Protein AF-A0A5J4UNV3-F1 (afdb_monomer)

Structure (mmCIF, N/CA/C/O backbone):
data_AF-A0A5J4UNV3-F1
#
_entry.id   AF-A0A5J4UNV3-F1
#
loop_
_atom_site.group_PDB
_atom_site.id
_atom_site.type_symbol
_atom_site.label_atom_id
_atom_site.label_alt_id
_atom_site.label_comp_id
_atom_site.label_asym_id
_atom_site.label_entity_id
_atom_site.label_seq_id
_atom_site.pdbx_PDB_ins_code
_atom_site.Cartn_x
_atom_site.Cartn_y
_atom_site.Cartn_z
_atom_site.occupancy
_atom_site.B_iso_or_equiv
_atom_site.auth_seq_id
_atom_site.auth_comp_id
_atom_site.auth_asym_id
_atom_site.auth_atom_id
_atom_site.pdbx_PDB_model_num
ATOM 1 N N . MET A 1 1 ? -3.112 12.411 14.196 1.00 58.41 1 MET A N 1
ATOM 2 C CA . MET A 1 1 ? -1.643 12.608 14.174 1.00 58.41 1 MET A CA 1
ATOM 3 C C . MET A 1 1 ? -1.290 13.153 12.799 1.00 58.41 1 MET A C 1
ATOM 5 O O . MET A 1 1 ? -2.012 12.842 11.864 1.00 58.41 1 MET A O 1
ATOM 9 N N . ARG A 1 2 ? -0.293 14.034 12.674 1.00 69.62 2 ARG A N 1
ATOM 10 C CA . ARG A 1 2 ? -0.096 14.814 11.440 1.00 69.62 2 ARG A CA 1
ATOM 11 C C . ARG A 1 2 ? 0.279 13.876 10.296 1.00 69.62 2 ARG A C 1
ATOM 13 O O . ARG A 1 2 ? 1.248 13.136 10.442 1.00 69.62 2 ARG A O 1
ATOM 20 N N . SER A 1 3 ? -0.476 13.923 9.200 1.00 69.50 3 SER A N 1
ATOM 21 C CA . SER A 1 3 ? -0.156 13.292 7.912 1.00 69.50 3 SER A CA 1
ATOM 22 C C . SER A 1 3 ? 1.337 13.397 7.589 1.00 69.50 3 SER A C 1
ATOM 24 O O . SER A 1 3 ? 1.932 12.427 7.143 1.00 69.50 3 SER A O 1
ATOM 26 N N . ASP A 1 4 ? 1.963 14.520 7.943 1.00 80.38 4 ASP A N 1
ATOM 27 C CA . ASP A 1 4 ? 3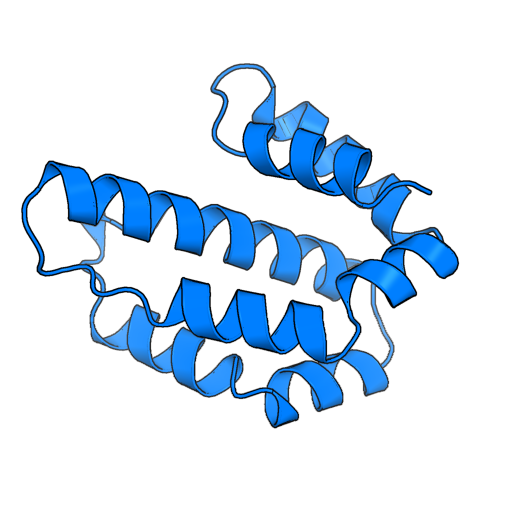.399 14.789 7.824 1.00 80.38 4 ASP A CA 1
ATOM 28 C C . ASP A 1 4 ? 4.299 13.707 8.439 1.00 80.38 4 ASP A C 1
ATOM 30 O O . ASP A 1 4 ? 5.301 13.340 7.838 1.00 80.38 4 ASP A O 1
ATOM 34 N N . VAL A 1 5 ? 3.958 13.169 9.617 1.00 86.31 5 VAL A N 1
ATOM 35 C CA . VAL A 1 5 ? 4.755 12.114 10.269 1.00 86.31 5 VAL A CA 1
ATOM 36 C C . VAL A 1 5 ? 4.651 10.821 9.475 1.00 86.31 5 VAL A C 1
ATOM 38 O O . VAL A 1 5 ? 5.665 10.186 9.215 1.00 86.31 5 VAL A O 1
ATOM 41 N N . ILE A 1 6 ? 3.442 10.451 9.053 1.00 81.12 6 ILE A N 1
ATOM 42 C CA . ILE A 1 6 ? 3.226 9.238 8.259 1.00 81.12 6 ILE A CA 1
ATOM 43 C C . ILE A 1 6 ? 3.952 9.363 6.919 1.00 81.12 6 ILE A C 1
ATOM 45 O O . ILE A 1 6 ? 4.685 8.462 6.529 1.00 81.12 6 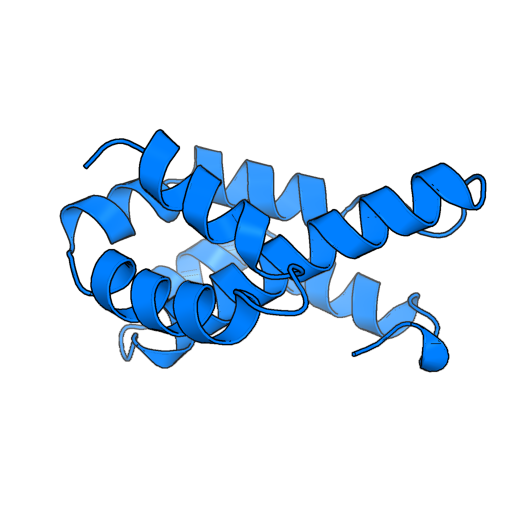ILE A O 1
ATOM 49 N N . TYR A 1 7 ? 3.826 10.510 6.257 1.00 80.00 7 TYR A N 1
ATOM 50 C CA . TYR A 1 7 ? 4.509 10.791 5.002 1.00 80.00 7 TYR A CA 1
ATOM 51 C C . TYR A 1 7 ? 6.029 10.820 5.133 1.00 80.00 7 TYR A C 1
ATOM 53 O O . TYR A 1 7 ? 6.726 10.308 4.259 1.00 80.00 7 TYR A O 1
ATOM 61 N N . HIS A 1 8 ? 6.548 11.355 6.236 1.00 88.19 8 HIS A N 1
ATOM 62 C CA . HIS A 1 8 ? 7.973 11.299 6.512 1.00 88.19 8 HIS A CA 1
ATOM 63 C C . HIS A 1 8 ? 8.447 9.855 6.694 1.00 88.19 8 HIS A C 1
ATOM 65 O O . HIS A 1 8 ? 9.416 9.462 6.055 1.00 88.19 8 HIS A O 1
ATOM 71 N N . VAL A 1 9 ? 7.740 9.035 7.477 1.00 90.12 9 VAL A N 1
ATOM 72 C CA . VAL A 1 9 ? 8.109 7.621 7.648 1.00 90.12 9 VAL A CA 1
ATOM 73 C C . VAL A 1 9 ? 7.999 6.856 6.323 1.00 90.12 9 VAL A C 1
ATOM 75 O O . VAL A 1 9 ? 8.890 6.075 6.006 1.00 90.12 9 VAL A O 1
ATOM 78 N N . LEU A 1 10 ? 6.984 7.133 5.498 1.00 84.00 10 LEU A N 1
ATOM 79 C CA . LEU A 1 10 ? 6.855 6.551 4.157 1.00 84.00 10 LEU A CA 1
ATOM 80 C C . LEU A 1 10 ? 8.037 6.887 3.245 1.00 84.00 10 LEU A C 1
ATOM 82 O O . LEU A 1 10 ? 8.479 6.030 2.486 1.00 84.00 10 LEU A O 1
ATOM 86 N N . SER A 1 11 ? 8.580 8.104 3.334 1.00 85.75 11 SER A N 1
ATOM 87 C CA . SER A 1 11 ? 9.760 8.488 2.547 1.00 85.75 11 SER A CA 1
ATOM 88 C C . SER A 1 11 ? 11.023 7.697 2.913 1.00 85.75 11 SER A C 1
ATOM 90 O O . SER A 1 11 ? 11.948 7.630 2.112 1.00 85.75 11 SER A O 1
ATOM 92 N N . LEU A 1 12 ? 11.052 7.061 4.091 1.00 90.62 12 LEU A N 1
ATOM 93 C CA . LEU A 1 12 ? 12.177 6.249 4.563 1.00 90.62 12 LEU A CA 1
ATOM 94 C C . LEU A 1 12 ? 12.093 4.779 4.121 1.00 90.62 12 LEU A C 1
ATOM 96 O O . LEU A 1 12 ? 13.004 4.008 4.404 1.00 90.62 12 LEU A O 1
ATOM 100 N N . PHE A 1 13 ? 11.027 4.363 3.430 1.00 82.94 13 PHE A N 1
ATOM 101 C CA . PHE A 1 13 ? 10.830 2.965 3.018 1.00 82.94 13 PHE A CA 1
ATOM 102 C C . PHE A 1 13 ? 11.869 2.441 2.030 1.00 82.94 13 PHE A C 1
ATOM 104 O O . PHE A 1 13 ? 11.987 1.234 1.869 1.00 82.94 13 PHE A O 1
ATOM 111 N N . ASN A 1 14 ? 12.634 3.329 1.410 1.00 74.31 14 ASN A N 1
ATOM 112 C CA . ASN A 1 14 ? 13.694 2.983 0.471 1.00 74.31 14 ASN A CA 1
ATOM 113 C C . ASN A 1 14 ? 15.072 3.452 0.964 1.00 74.31 14 ASN A C 1
ATOM 115 O O . ASN A 1 14 ? 16.044 3.419 0.216 1.00 74.31 14 ASN A O 1
ATOM 119 N N . ASP A 1 15 ? 15.159 3.896 2.221 1.00 87.94 15 ASP A N 1
ATOM 120 C CA . ASP A 1 15 ? 16.432 4.197 2.867 1.00 87.94 15 ASP A CA 1
ATOM 121 C C . ASP A 1 15 ? 17.128 2.889 3.261 1.00 87.94 15 ASP A C 1
ATOM 123 O O . ASP A 1 15 ? 16.556 2.071 3.983 1.00 87.94 15 ASP A O 1
ATOM 127 N N . GLU A 1 16 ? 18.370 2.692 2.815 1.00 85.69 16 GLU A N 1
ATOM 128 C CA . GLU A 1 16 ? 19.125 1.450 3.043 1.00 85.69 16 GLU A CA 1
ATOM 129 C C . GLU A 1 16 ? 19.259 1.074 4.526 1.00 85.69 16 GLU A C 1
ATOM 131 O O . GLU A 1 16 ? 19.338 -0.105 4.864 1.00 85.69 16 GLU A O 1
ATOM 136 N N . THR A 1 17 ? 19.294 2.063 5.422 1.00 93.06 17 THR A N 1
ATOM 137 C CA . THR A 1 17 ? 19.502 1.846 6.860 1.00 93.06 17 THR A CA 1
ATOM 138 C C . THR A 1 17 ? 18.190 1.876 7.639 1.00 93.06 17 THR A C 1
ATOM 140 O O . THR A 1 17 ? 18.039 1.182 8.646 1.00 93.06 17 THR A O 1
ATOM 143 N N . LEU A 1 18 ? 17.242 2.710 7.215 1.00 93.31 18 LEU A N 1
ATOM 144 C CA . LEU A 1 18 ? 16.039 3.025 7.978 1.00 93.31 18 LEU A CA 1
ATOM 145 C C . LEU A 1 18 ? 14.790 2.286 7.496 1.00 93.31 18 LEU A C 1
ATOM 147 O O . LEU A 1 18 ? 13.798 2.332 8.219 1.00 93.31 18 LEU A O 1
ATOM 151 N N . ASN A 1 19 ? 14.826 1.581 6.360 1.00 87.38 19 ASN A N 1
ATOM 152 C CA . ASN A 1 19 ? 13.668 0.878 5.793 1.00 87.38 19 ASN A CA 1
ATOM 153 C C . ASN A 1 19 ? 12.943 -0.007 6.819 1.00 87.38 19 ASN A C 1
ATOM 155 O O . ASN A 1 19 ? 11.755 0.187 7.081 1.00 87.38 19 ASN A O 1
ATOM 159 N N . ASP A 1 20 ? 13.660 -0.927 7.465 1.00 88.75 20 ASP A N 1
ATOM 160 C CA . ASP A 1 20 ? 13.048 -1.863 8.415 1.00 88.75 20 ASP A CA 1
ATOM 161 C C . ASP A 1 20 ? 12.452 -1.140 9.629 1.00 88.75 20 ASP A C 1
ATOM 163 O O . ASP A 1 20 ? 11.343 -1.450 10.072 1.00 88.75 20 ASP A O 1
ATOM 167 N N . ASN A 1 21 ? 13.144 -0.110 10.126 1.00 92.75 21 ASN A N 1
ATOM 168 C CA . ASN A 1 21 ? 12.646 0.730 11.214 1.00 92.75 21 ASN A CA 1
ATOM 169 C C . ASN A 1 21 ? 11.410 1.527 10.789 1.00 92.75 21 ASN A C 1
ATOM 171 O O . ASN A 1 21 ? 10.487 1.701 11.583 1.00 92.75 21 ASN A O 1
ATOM 175 N N . ALA A 1 22 ? 11.372 1.996 9.544 1.00 91.38 22 ALA A N 1
ATOM 176 C CA . ALA A 1 22 ? 10.252 2.732 8.990 1.00 91.38 22 ALA A CA 1
ATOM 177 C C . ALA A 1 22 ? 9.031 1.823 8.815 1.00 91.38 22 ALA A C 1
ATOM 179 O O . ALA A 1 22 ? 7.941 2.192 9.250 1.00 91.38 22 ALA A O 1
ATOM 180 N N . LYS A 1 23 ? 9.203 0.614 8.266 1.00 86.31 23 LYS A N 1
ATOM 181 C CA . LYS A 1 23 ? 8.146 -0.408 8.178 1.00 86.31 23 LYS A CA 1
ATOM 182 C C . LYS A 1 23 ? 7.609 -0.766 9.564 1.00 86.31 23 LYS A C 1
ATOM 184 O O . LYS A 1 23 ? 6.396 -0.772 9.778 1.00 86.31 23 LYS A O 1
ATOM 189 N N . TYR A 1 24 ? 8.504 -0.987 10.529 1.00 88.81 24 TYR A N 1
ATOM 190 C CA . TYR A 1 24 ? 8.128 -1.282 11.910 1.00 88.81 24 TYR A CA 1
ATOM 191 C C . TYR A 1 24 ? 7.375 -0.119 12.565 1.00 88.81 24 TYR A C 1
ATOM 193 O O . TYR A 1 24 ? 6.345 -0.334 13.196 1.00 88.81 24 TYR A O 1
ATOM 201 N N . ALA A 1 25 ? 7.832 1.122 12.378 1.00 91.31 25 ALA A N 1
ATOM 202 C CA . ALA A 1 25 ? 7.133 2.304 12.870 1.00 91.31 25 ALA A CA 1
ATOM 203 C C . ALA A 1 25 ? 5.750 2.441 12.224 1.00 91.31 25 ALA A C 1
ATOM 205 O O . ALA A 1 25 ? 4.765 2.624 12.938 1.00 91.31 25 ALA A O 1
ATOM 206 N N . MET A 1 26 ? 5.657 2.292 10.897 1.00 88.88 26 MET A N 1
ATOM 207 C CA . MET A 1 26 ? 4.389 2.365 10.171 1.00 88.88 26 MET A CA 1
ATOM 208 C C . MET A 1 26 ? 3.373 1.374 10.698 1.00 88.88 26 MET A C 1
ATOM 210 O O . MET A 1 26 ? 2.220 1.762 10.859 1.00 88.88 26 MET A O 1
ATOM 214 N N . LYS A 1 27 ? 3.800 0.162 11.063 1.00 86.69 27 LYS A N 1
ATOM 215 C CA . LYS A 1 27 ? 2.916 -0.815 11.691 1.00 86.69 27 LYS A CA 1
ATOM 216 C C . LYS A 1 27 ? 2.161 -0.229 12.889 1.00 86.69 27 LYS A C 1
ATOM 218 O O . LYS A 1 27 ? 0.937 -0.230 12.905 1.00 86.69 27 LYS A O 1
ATOM 223 N N . PHE A 1 28 ? 2.863 0.371 13.848 1.00 88.00 28 PHE A N 1
ATOM 224 C CA . PHE A 1 28 ? 2.206 0.981 15.013 1.00 88.00 28 PHE A CA 1
ATOM 225 C C . PHE A 1 28 ? 1.413 2.239 14.668 1.00 88.00 28 PHE A C 1
ATOM 227 O O . PHE A 1 28 ? 0.396 2.526 15.300 1.00 88.00 28 PHE A O 1
ATOM 234 N N . LEU A 1 29 ? 1.862 3.014 13.676 1.00 89.38 29 LEU A N 1
ATOM 235 C CA . LEU A 1 29 ? 1.124 4.201 13.252 1.00 89.38 29 LEU A CA 1
ATOM 236 C C . LEU A 1 29 ? -0.236 3.814 12.662 1.00 89.38 29 LEU A C 1
ATOM 238 O O . LEU A 1 29 ? -1.197 4.539 12.909 1.00 89.38 29 LEU A O 1
ATOM 242 N N . THR A 1 30 ? -0.330 2.690 11.945 1.00 87.12 30 THR A N 1
ATOM 243 C CA . THR A 1 30 ? -1.568 2.196 11.321 1.00 87.12 30 THR A CA 1
ATOM 244 C C . THR A 1 30 ? -2.475 1.400 12.259 1.00 87.12 30 THR A C 1
ATOM 246 O O . THR A 1 30 ? -3.664 1.297 11.974 1.00 87.12 30 THR A O 1
ATOM 249 N N . GLU A 1 31 ? -1.970 0.902 13.393 1.00 86.44 31 GLU A N 1
ATOM 250 C CA . GLU A 1 31 ? -2.800 0.324 14.470 1.00 86.44 31 GLU A CA 1
ATOM 251 C C . GLU A 1 31 ? -3.680 1.379 15.166 1.00 86.44 31 GLU A C 1
ATOM 253 O O . GLU A 1 31 ? -4.666 1.054 15.824 1.00 86.44 31 GLU A O 1
ATOM 258 N N . ASN A 1 32 ? -3.340 2.662 15.037 1.00 89.19 32 ASN A N 1
ATOM 259 C CA . ASN A 1 32 ? -4.166 3.742 15.553 1.00 89.19 32 ASN A CA 1
ATOM 260 C C . ASN A 1 32 ? -5.291 4.097 14.566 1.00 89.19 32 ASN A C 1
ATOM 262 O O . ASN A 1 32 ? -5.028 4.615 13.480 1.00 89.19 32 ASN A O 1
ATOM 266 N N . ASP A 1 33 ? -6.546 3.931 14.988 1.00 88.50 33 ASP A N 1
ATOM 267 C CA . ASP A 1 33 ? -7.731 4.150 14.142 1.00 88.50 33 ASP A CA 1
ATOM 268 C C . ASP A 1 33 ? -7.808 5.542 13.498 1.00 88.50 33 ASP A C 1
ATOM 270 O O . ASP A 1 33 ? -8.257 5.677 12.357 1.00 88.50 33 ASP A O 1
ATOM 274 N N . VAL A 1 34 ? -7.368 6.595 14.200 1.00 90.38 34 VAL A N 1
ATOM 275 C CA . VAL A 1 34 ? -7.389 7.970 13.669 1.00 90.38 34 VAL A CA 1
ATOM 276 C C . VAL A 1 34 ? -6.404 8.104 12.513 1.00 90.38 34 VAL A C 1
ATOM 278 O O . VAL A 1 34 ? -6.726 8.695 11.486 1.00 90.38 34 VAL A O 1
ATOM 281 N N . ASN A 1 35 ? -5.211 7.536 12.661 1.00 89.88 35 ASN A N 1
ATOM 282 C CA . ASN A 1 35 ? -4.185 7.558 11.623 1.00 89.88 35 ASN A CA 1
ATOM 283 C C . ASN A 1 35 ? -4.578 6.690 10.435 1.00 89.88 35 ASN A C 1
ATOM 285 O O . ASN A 1 35 ? -4.425 7.118 9.295 1.00 89.88 35 ASN A O 1
ATOM 289 N N . LEU A 1 36 ? -5.117 5.499 10.706 1.00 88.75 36 LEU A N 1
ATOM 290 C CA . LEU A 1 36 ? -5.616 4.611 9.671 1.00 88.75 36 LEU A CA 1
ATOM 291 C C . LEU A 1 36 ? -6.722 5.288 8.862 1.00 88.75 36 LEU A C 1
ATOM 293 O O . LEU A 1 36 ? -6.682 5.273 7.636 1.00 88.75 36 LEU A O 1
ATOM 297 N N . THR A 1 37 ? -7.681 5.928 9.533 1.00 90.06 37 THR A N 1
ATOM 298 C CA . THR A 1 37 ? -8.762 6.662 8.862 1.00 90.06 37 THR A CA 1
ATOM 299 C C . THR A 1 37 ? -8.205 7.790 7.992 1.00 90.06 37 THR A C 1
ATOM 301 O O . THR A 1 37 ? -8.655 7.967 6.864 1.00 90.06 37 THR A O 1
ATOM 304 N N . GLU A 1 38 ? -7.194 8.519 8.472 1.00 89.19 38 GLU A N 1
ATOM 305 C CA . GLU A 1 38 ? -6.586 9.622 7.722 1.00 89.19 38 GLU A CA 1
ATOM 306 C C . GLU A 1 38 ? -5.881 9.150 6.443 1.00 89.19 38 GLU A C 1
ATOM 308 O O . GLU A 1 38 ? -6.005 9.802 5.412 1.00 89.19 38 GLU A O 1
ATOM 313 N N . ILE A 1 39 ? -5.174 8.017 6.480 1.00 88.25 39 ILE A N 1
ATOM 314 C CA . ILE A 1 39 ? -4.417 7.497 5.322 1.00 88.25 39 ILE A CA 1
ATOM 315 C C . ILE A 1 39 ? -5.243 6.605 4.390 1.00 88.25 39 ILE A C 1
ATOM 317 O O . ILE A 1 39 ? -4.775 6.252 3.310 1.00 88.25 39 ILE A O 1
ATOM 321 N N . THR A 1 40 ? -6.450 6.216 4.807 1.00 90.56 40 THR A N 1
ATOM 322 C CA . THR A 1 40 ? -7.383 5.401 4.008 1.00 90.56 40 THR A CA 1
ATOM 323 C C . THR A 1 40 ? -8.632 6.169 3.582 1.00 90.56 40 THR A C 1
ATOM 325 O O . THR A 1 40 ? -9.550 5.584 3.002 1.00 90.56 40 THR A O 1
ATOM 328 N N . LYS A 1 41 ? -8.685 7.486 3.828 1.00 92.12 41 LYS A N 1
ATOM 329 C CA . LYS A 1 41 ? -9.746 8.338 3.285 1.00 92.12 41 LYS A CA 1
ATOM 330 C C . LYS A 1 41 ? -9.694 8.339 1.758 1.00 92.12 41 LYS A C 1
ATOM 332 O O . LYS A 1 41 ? -8.640 8.157 1.151 1.00 92.12 41 LYS A O 1
ATOM 337 N N . GLU A 1 42 ? -10.845 8.579 1.145 1.00 93.56 42 GLU A N 1
ATOM 338 C CA . GLU A 1 42 ? -11.034 8.478 -0.304 1.00 93.56 42 GLU A CA 1
ATOM 339 C C . GLU A 1 42 ? -9.991 9.274 -1.105 1.00 93.56 42 GLU A C 1
ATOM 341 O O . GLU A 1 42 ? -9.384 8.734 -2.025 1.00 93.56 42 GLU A O 1
ATOM 346 N N . GLU A 1 43 ? -9.709 10.516 -0.704 1.00 93.19 43 GLU A N 1
ATOM 347 C CA . GLU A 1 43 ? -8.701 11.373 -1.346 1.00 93.19 43 GLU A CA 1
ATOM 348 C C . GLU A 1 43 ? -7.296 10.748 -1.348 1.00 93.19 43 GLU A C 1
ATOM 350 O O . GLU A 1 43 ? -6.538 10.908 -2.303 1.00 93.19 43 GLU A O 1
ATOM 355 N N . GLU A 1 44 ? -6.932 10.022 -0.290 1.00 91.88 44 GLU A N 1
ATOM 356 C CA . GLU A 1 44 ? -5.625 9.368 -0.188 1.00 91.88 44 GLU A CA 1
ATOM 357 C C . GLU A 1 44 ? -5.581 8.088 -1.020 1.00 91.88 44 GLU A C 1
ATOM 359 O O . GLU A 1 44 ? -4.590 7.843 -1.705 1.00 91.88 44 GLU A O 1
ATOM 364 N N . LEU A 1 45 ? -6.673 7.316 -1.057 1.00 95.00 45 LEU A N 1
ATOM 365 C CA . LEU A 1 45 ? -6.789 6.159 -1.951 1.00 95.00 45 LEU A CA 1
ATOM 366 C C . LEU A 1 45 ? -6.734 6.576 -3.430 1.00 95.00 45 LEU A C 1
ATOM 368 O O . LEU A 1 45 ? -6.124 5.885 -4.248 1.00 95.00 45 LEU A O 1
ATOM 372 N N . GLN A 1 46 ? -7.302 7.733 -3.777 1.00 95.88 46 GLN A N 1
ATOM 373 C CA . GLN A 1 46 ? -7.192 8.311 -5.119 1.00 95.88 46 GLN A CA 1
ATOM 374 C C . GLN A 1 46 ? -5.749 8.712 -5.451 1.00 95.88 46 GLN A C 1
ATOM 376 O O . GLN A 1 46 ? -5.263 8.367 -6.526 1.00 95.88 46 GLN A O 1
ATOM 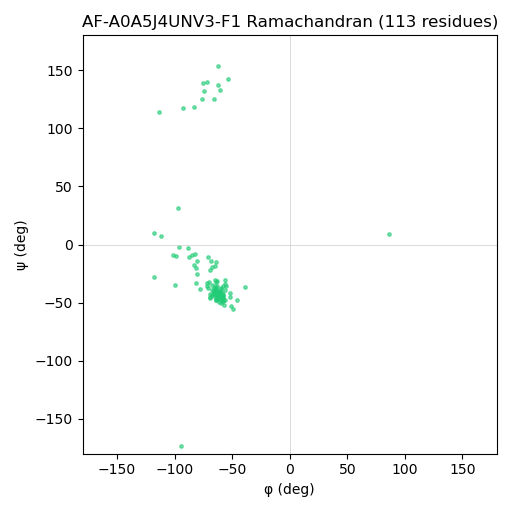381 N N . LYS A 1 47 ? -5.030 9.366 -4.527 1.00 93.94 47 LYS A N 1
ATOM 382 C CA . LYS A 1 47 ? -3.599 9.683 -4.710 1.00 93.94 47 LYS A CA 1
ATOM 383 C C . LYS A 1 47 ? -2.747 8.426 -4.865 1.00 93.94 47 LYS A C 1
ATOM 385 O O . LYS A 1 47 ? -1.869 8.389 -5.718 1.00 93.94 47 LYS A O 1
ATOM 390 N N . ILE A 1 48 ? -3.017 7.389 -4.069 1.00 94.88 48 ILE A N 1
ATOM 391 C CA . ILE A 1 48 ? -2.359 6.085 -4.208 1.00 94.88 48 ILE A CA 1
ATOM 392 C C . ILE A 1 48 ? -2.602 5.532 -5.612 1.00 94.88 48 ILE A C 1
ATOM 394 O O . ILE A 1 48 ? -1.655 5.145 -6.284 1.00 94.88 48 ILE A O 1
ATOM 398 N N . THR A 1 49 ? -3.849 5.547 -6.081 1.00 96.88 49 THR A N 1
ATOM 399 C CA . THR A 1 49 ? -4.205 5.059 -7.421 1.00 96.88 49 THR A CA 1
ATOM 400 C C . THR A 1 49 ? -3.473 5.828 -8.524 1.00 96.88 49 THR A C 1
ATOM 402 O O . THR A 1 49 ? -2.937 5.208 -9.435 1.00 96.88 49 THR A O 1
ATOM 405 N N . GLN A 1 50 ? -3.393 7.158 -8.421 1.00 95.94 50 GLN A N 1
ATOM 406 C CA . GLN A 1 50 ? -2.661 8.008 -9.369 1.00 95.94 50 GLN A CA 1
ATOM 407 C C . GLN A 1 50 ? -1.157 7.719 -9.371 1.00 95.94 50 GLN A C 1
ATOM 409 O O . GLN A 1 50 ? -0.540 7.659 -10.429 1.00 95.94 50 GLN A O 1
ATOM 414 N N . ASP A 1 51 ? -0.566 7.506 -8.197 1.00 94.69 51 ASP A N 1
ATOM 415 C CA . ASP A 1 51 ? 0.853 7.173 -8.083 1.00 94.69 51 ASP A CA 1
ATOM 416 C C . ASP A 1 51 ? 1.162 5.785 -8.659 1.00 94.69 51 ASP A C 1
ATOM 418 O O . ASP A 1 51 ? 2.205 5.597 -9.281 1.00 94.69 51 ASP A O 1
ATOM 422 N N . LEU A 1 52 ? 0.240 4.828 -8.509 1.00 95.12 52 LEU A N 1
ATOM 423 C CA . LEU A 1 52 ? 0.349 3.504 -9.125 1.00 95.12 52 LEU A CA 1
ATOM 424 C C . LEU A 1 52 ? 0.186 3.533 -10.656 1.00 95.12 52 LEU A C 1
ATOM 426 O O . LEU A 1 52 ? 0.673 2.629 -11.324 1.00 95.12 52 LEU A O 1
ATOM 430 N N . GLN A 1 53 ? -0.458 4.566 -11.207 1.00 94.38 53 GLN A N 1
ATOM 431 C CA . GLN A 1 53 ? -0.653 4.766 -12.652 1.00 94.38 53 GLN A CA 1
ATOM 432 C C . GLN A 1 53 ? 0.549 5.393 -13.367 1.00 94.38 53 GLN A C 1
ATOM 434 O O . GLN A 1 53 ? 0.525 5.517 -14.593 1.00 94.38 53 GLN A O 1
ATOM 439 N N . LEU A 1 54 ? 1.568 5.849 -12.633 1.00 91.94 54 LEU A N 1
ATOM 440 C CA . LEU A 1 54 ? 2.719 6.515 -13.239 1.00 91.94 54 LEU A CA 1
ATOM 441 C C . LEU A 1 54 ? 3.442 5.577 -14.212 1.00 91.94 54 LEU A C 1
ATOM 443 O O . LEU A 1 54 ? 3.694 4.418 -13.899 1.00 91.94 54 LEU A O 1
ATOM 447 N N . ALA A 1 55 ? 3.764 6.082 -15.403 1.00 84.50 55 ALA A N 1
ATOM 448 C CA . ALA A 1 55 ? 4.377 5.277 -16.450 1.00 84.50 55 ALA A CA 1
ATOM 449 C C . ALA A 1 55 ? 5.838 4.934 -16.121 1.00 84.50 55 ALA A C 1
ATOM 451 O O . ALA A 1 55 ? 6.606 5.791 -15.676 1.00 84.50 55 ALA A O 1
ATOM 452 N N . ASN A 1 56 ? 6.227 3.694 -16.422 1.00 76.12 56 ASN A N 1
ATOM 453 C CA . ASN A 1 56 ? 7.581 3.184 -16.189 1.00 76.12 56 ASN A CA 1
ATOM 454 C C . ASN A 1 56 ? 8.451 3.218 -17.465 1.00 76.12 56 ASN A C 1
ATOM 456 O O . ASN A 1 56 ? 9.662 3.041 -17.390 1.00 76.12 56 ASN A O 1
ATOM 460 N N . GLU A 1 57 ? 7.858 3.492 -18.632 1.00 69.50 57 GLU A N 1
ATOM 461 C CA . GLU A 1 57 ? 8.526 3.560 -19.948 1.00 69.50 57 GLU A CA 1
ATOM 462 C C . GLU A 1 57 ? 8.895 5.003 -20.360 1.00 69.50 57 GLU A C 1
ATOM 464 O O . GLU A 1 57 ? 8.858 5.372 -21.533 1.00 69.50 57 GLU A O 1
ATOM 469 N N . VAL A 1 58 ? 9.202 5.855 -19.382 1.00 72.81 58 VAL A N 1
ATOM 470 C CA . VAL A 1 58 ? 9.666 7.238 -19.596 1.00 72.81 58 VAL A CA 1
ATOM 471 C C . VAL A 1 58 ? 11.201 7.304 -19.581 1.00 72.81 58 VAL A C 1
ATOM 473 O O . VAL A 1 58 ? 11.875 6.275 -19.544 1.00 72.81 58 VAL A O 1
ATOM 476 N N . GLN A 1 59 ? 11.781 8.507 -19.631 1.00 76.31 59 GLN A N 1
ATOM 477 C CA . GLN A 1 59 ? 13.231 8.695 -19.502 1.00 76.31 59 GLN A CA 1
ATOM 478 C C . GLN A 1 59 ? 13.763 8.022 -18.219 1.00 76.31 59 GLN A C 1
ATOM 480 O O . GLN A 1 59 ? 13.091 8.063 -17.191 1.00 76.31 59 GLN A O 1
ATOM 485 N N . GLU A 1 60 ? 14.965 7.425 -18.266 1.00 78.12 60 GLU A N 1
ATOM 486 C CA . GLU A 1 60 ? 15.515 6.571 -17.190 1.00 78.12 60 GLU A CA 1
ATOM 487 C C . GLU A 1 60 ? 15.364 7.164 -15.778 1.00 78.12 60 GLU A C 1
ATOM 489 O O . GLU A 1 60 ? 14.872 6.488 -14.879 1.00 78.12 60 GLU A O 1
ATOM 494 N N . GLU A 1 61 ? 15.723 8.435 -15.578 1.00 81.75 61 GLU A N 1
ATOM 495 C CA . GLU A 1 61 ? 15.639 9.092 -14.263 1.00 81.75 61 GLU A CA 1
ATOM 496 C C . GLU A 1 61 ? 14.194 9.247 -13.755 1.00 81.75 61 GLU A C 1
ATOM 498 O O . GLU A 1 61 ? 13.916 9.038 -12.573 1.00 81.75 61 GLU A O 1
ATOM 503 N N . GLU A 1 62 ? 13.258 9.581 -14.645 1.00 85.25 62 GLU A N 1
ATOM 504 C CA . GLU A 1 62 ? 11.839 9.731 -14.305 1.00 85.25 62 GLU A CA 1
ATOM 505 C C . GLU A 1 62 ? 11.194 8.366 -14.034 1.00 85.25 62 GLU A C 1
ATOM 507 O O . GLU A 1 62 ? 10.390 8.226 -13.112 1.00 85.25 62 GLU A O 1
ATOM 512 N N . SER A 1 63 ? 11.612 7.337 -14.777 1.00 85.00 63 SER A N 1
ATOM 513 C CA . SER A 1 63 ? 11.160 5.958 -14.587 1.00 85.00 63 SER A CA 1
ATOM 514 C C . SER A 1 63 ? 11.560 5.437 -13.207 1.00 85.00 63 SER A C 1
ATOM 516 O O . SER A 1 63 ? 10.717 4.906 -12.485 1.00 85.00 63 SER A O 1
ATOM 518 N N . ILE A 1 64 ? 12.808 5.681 -12.784 1.00 85.06 64 ILE A N 1
ATOM 519 C CA . ILE A 1 64 ? 13.292 5.316 -11.445 1.00 85.06 64 ILE A CA 1
ATOM 520 C C . ILE A 1 64 ? 12.449 5.992 -10.357 1.00 85.06 64 ILE A C 1
ATOM 522 O O . ILE A 1 64 ? 12.031 5.333 -9.405 1.00 85.06 64 ILE A O 1
ATOM 526 N N . LEU A 1 65 ? 12.159 7.290 -10.494 1.00 87.00 65 LEU A N 1
ATOM 527 C CA . LEU A 1 65 ? 11.354 8.017 -9.509 1.00 87.00 65 LEU A CA 1
ATOM 528 C C . LEU A 1 65 ? 9.904 7.508 -9.452 1.00 87.00 65 LEU A C 1
ATOM 530 O O . LEU A 1 65 ? 9.343 7.370 -8.363 1.00 87.00 65 LEU A O 1
ATOM 534 N N . ASN A 1 66 ? 9.305 7.203 -10.605 1.00 90.50 66 ASN A N 1
ATOM 535 C CA . ASN A 1 66 ? 7.952 6.655 -10.690 1.00 90.50 66 ASN A CA 1
ATOM 536 C C . ASN A 1 66 ? 7.874 5.272 -10.042 1.00 90.50 66 ASN A C 1
ATOM 538 O O . ASN A 1 66 ? 7.014 5.043 -9.190 1.00 90.50 66 ASN A O 1
ATOM 542 N N . ILE A 1 67 ? 8.821 4.390 -10.367 1.00 88.00 67 ILE A N 1
ATOM 543 C CA . ILE A 1 67 ? 8.962 3.064 -9.759 1.00 88.00 67 ILE A CA 1
ATOM 544 C C . ILE A 1 67 ? 9.089 3.177 -8.237 1.00 88.00 67 ILE A C 1
ATOM 546 O O . ILE A 1 67 ? 8.360 2.515 -7.497 1.00 88.00 67 ILE A O 1
ATOM 550 N N . HIS A 1 68 ? 9.952 4.072 -7.767 1.00 85.81 68 HIS A N 1
ATOM 551 C CA . HIS A 1 68 ? 10.161 4.306 -6.344 1.00 85.81 68 HIS A CA 1
ATOM 552 C C . HIS A 1 68 ? 8.876 4.769 -5.645 1.00 85.81 68 HIS A C 1
ATOM 554 O O . HIS A 1 68 ? 8.538 4.316 -4.549 1.00 85.81 68 HIS A O 1
ATOM 560 N N . LYS A 1 69 ? 8.111 5.656 -6.290 1.00 89.56 69 LYS A N 1
ATOM 561 C CA . LYS A 1 69 ? 6.825 6.123 -5.765 1.00 89.56 69 LYS A CA 1
ATOM 562 C C . LYS A 1 69 ? 5.804 4.987 -5.694 1.00 89.56 69 LYS A C 1
ATOM 564 O O . LYS A 1 69 ? 5.111 4.868 -4.682 1.00 89.56 69 LYS A O 1
ATOM 569 N N . GLN A 1 70 ? 5.738 4.139 -6.724 1.00 91.38 70 GLN A N 1
ATOM 570 C CA . GLN A 1 70 ? 4.891 2.943 -6.734 1.00 91.38 70 GLN A CA 1
ATOM 571 C C . GLN A 1 70 ? 5.243 2.015 -5.567 1.00 91.38 70 GLN A C 1
ATOM 573 O O . GLN A 1 70 ? 4.353 1.616 -4.823 1.00 91.38 70 GLN A O 1
ATOM 578 N N . GLU A 1 71 ? 6.526 1.725 -5.343 1.00 88.88 71 GLU A N 1
ATOM 579 C CA . GLU A 1 71 ? 6.991 0.849 -4.256 1.00 88.88 71 GLU A CA 1
ATOM 580 C C . GLU A 1 71 ? 6.611 1.364 -2.867 1.00 88.88 71 GLU A C 1
ATOM 582 O O . GLU A 1 71 ? 6.125 0.596 -2.029 1.00 88.88 71 GLU A O 1
ATOM 587 N N . ILE A 1 72 ? 6.740 2.673 -2.633 1.00 87.62 72 ILE A N 1
ATOM 588 C CA . ILE A 1 72 ? 6.292 3.298 -1.382 1.00 87.62 72 ILE A CA 1
ATOM 589 C C . ILE A 1 72 ? 4.789 3.068 -1.184 1.00 87.62 72 ILE A C 1
ATOM 591 O O . ILE A 1 72 ? 4.352 2.703 -0.088 1.00 87.62 72 ILE A O 1
ATOM 595 N N . ARG A 1 73 ? 3.979 3.239 -2.241 1.00 91.69 73 ARG A N 1
ATOM 596 C CA . ARG A 1 73 ? 2.529 3.001 -2.168 1.00 91.69 73 ARG A CA 1
ATOM 597 C C . ARG A 1 73 ? 2.192 1.532 -1.939 1.00 91.69 73 ARG A C 1
ATOM 599 O O . ARG A 1 73 ? 1.337 1.243 -1.105 1.00 91.69 73 ARG A O 1
ATOM 606 N N . LEU A 1 74 ? 2.871 0.611 -2.617 1.00 91.38 74 LEU A N 1
ATOM 607 C CA . LEU A 1 74 ? 2.673 -0.832 -2.455 1.00 91.38 74 LEU A CA 1
ATOM 608 C C . LEU A 1 74 ? 3.036 -1.299 -1.040 1.00 91.38 74 LEU A C 1
ATOM 610 O O . LEU A 1 74 ? 2.295 -2.069 -0.427 1.00 91.38 74 LEU A O 1
ATOM 614 N N . THR A 1 75 ? 4.125 -0.777 -0.479 1.00 86.56 75 THR A N 1
ATOM 615 C CA . THR A 1 75 ? 4.549 -1.099 0.890 1.00 86.56 75 THR A CA 1
ATOM 616 C C . THR A 1 75 ? 3.566 -0.539 1.922 1.00 86.56 75 THR A C 1
ATOM 618 O O . THR A 1 75 ? 3.232 -1.223 2.893 1.00 86.56 75 THR A O 1
ATOM 621 N N . LEU A 1 76 ? 3.034 0.672 1.703 1.00 88.06 76 LEU A N 1
ATOM 622 C CA . LEU A 1 76 ? 1.958 1.226 2.531 1.00 88.06 76 LEU A CA 1
ATOM 623 C C . LEU A 1 76 ? 0.709 0.336 2.489 1.00 88.06 76 LEU A C 1
ATOM 625 O O . LEU A 1 76 ? 0.184 -0.020 3.542 1.00 88.06 76 LEU A O 1
ATOM 629 N N . LEU A 1 77 ? 0.255 -0.035 1.286 1.00 91.56 77 LEU A N 1
ATOM 630 C CA .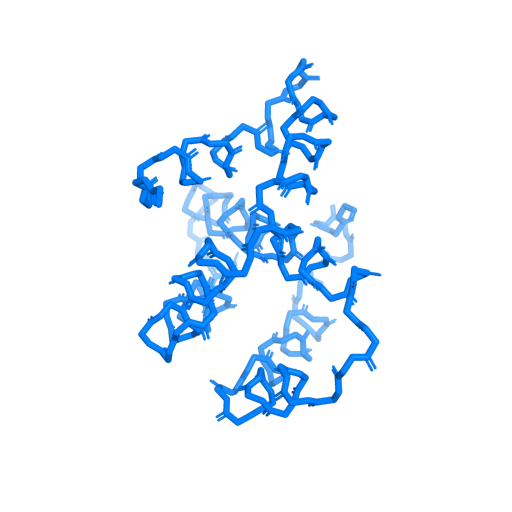 LEU A 1 77 ? -0.914 -0.898 1.085 1.00 91.56 77 LEU A CA 1
ATOM 631 C C . LEU A 1 77 ? -0.738 -2.257 1.768 1.00 91.56 77 LEU A C 1
ATOM 633 O O . LEU A 1 77 ? -1.659 -2.744 2.419 1.00 91.56 77 LEU A O 1
ATOM 637 N N . THR A 1 78 ? 0.454 -2.841 1.671 1.00 88.62 78 THR A N 1
ATOM 638 C CA . THR A 1 78 ? 0.793 -4.094 2.355 1.00 88.62 78 THR A CA 1
ATOM 639 C C . THR A 1 78 ? 0.698 -3.915 3.869 1.00 88.62 78 THR A C 1
ATOM 641 O O . THR A 1 78 ? -0.027 -4.655 4.530 1.00 88.62 78 THR A O 1
ATOM 644 N N . SER A 1 79 ? 1.312 -2.855 4.406 1.00 84.75 79 SER A N 1
ATOM 645 C CA . SER A 1 79 ? 1.319 -2.565 5.846 1.00 84.75 79 SER A CA 1
ATOM 646 C C . SER A 1 79 ? -0.093 -2.418 6.425 1.00 84.75 79 SER A C 1
ATOM 648 O O . SER A 1 79 ? -0.381 -2.982 7.481 1.00 84.75 79 SER A O 1
ATOM 650 N N . ILE A 1 80 ? -0.990 -1.694 5.739 1.00 88.38 80 ILE A N 1
ATOM 651 C CA . ILE A 1 80 ? -2.377 -1.513 6.203 1.00 88.38 80 ILE A CA 1
ATOM 652 C C . ILE A 1 80 ? -3.214 -2.790 6.055 1.00 88.38 80 ILE A C 1
ATOM 654 O O . ILE A 1 80 ? -4.099 -3.029 6.871 1.00 88.38 80 ILE A O 1
ATOM 658 N N . LEU A 1 81 ? -2.963 -3.614 5.031 1.00 89.75 81 LEU A N 1
ATOM 659 C CA . LEU A 1 81 ? -3.758 -4.812 4.748 1.00 89.75 81 LEU A CA 1
ATOM 660 C C . LEU A 1 81 ? -3.357 -6.015 5.607 1.00 89.75 81 LEU A C 1
ATOM 662 O O . LEU A 1 81 ? -4.226 -6.808 5.967 1.00 89.75 81 LEU A O 1
ATOM 666 N N . GLU A 1 82 ? -2.077 -6.151 5.957 1.00 85.62 82 GLU A N 1
ATOM 667 C CA . GLU A 1 82 ? -1.577 -7.228 6.825 1.00 85.62 82 GLU A CA 1
ATOM 668 C C . GLU A 1 82 ? -2.143 -7.151 8.243 1.00 85.62 82 GLU A C 1
ATOM 670 O O . GLU A 1 82 ? -2.369 -8.172 8.890 1.00 85.62 82 GLU A O 1
ATOM 675 N N . GLN A 1 83 ? -2.407 -5.937 8.723 1.00 76.88 83 GLN A N 1
ATOM 676 C CA . GLN A 1 83 ? -2.963 -5.703 10.054 1.00 76.88 83 GLN A CA 1
ATOM 677 C C . GLN A 1 83 ? -4.490 -5.798 10.091 1.00 76.88 83 GLN A C 1
ATOM 679 O O . GLN A 1 83 ? -5.072 -5.773 11.174 1.00 76.88 83 GLN A O 1
ATOM 684 N N . GLN A 1 84 ? -5.150 -5.894 8.930 1.00 79.69 84 GLN A N 1
ATOM 685 C CA . GLN A 1 84 ? -6.599 -5.765 8.833 1.00 79.69 84 GLN A CA 1
ATOM 686 C C . GLN A 1 84 ? -7.299 -7.059 8.418 1.00 79.69 84 GLN A C 1
ATOM 688 O O . GLN A 1 84 ? -7.216 -7.537 7.279 1.00 79.69 84 GLN A O 1
ATOM 693 N N . ALA A 1 85 ? -8.081 -7.578 9.367 1.00 72.62 85 ALA A N 1
ATOM 694 C CA . ALA A 1 85 ? -9.011 -8.679 9.148 1.00 72.62 85 ALA A CA 1
ATOM 695 C C . ALA A 1 85 ? -10.344 -8.216 8.526 1.00 72.62 85 ALA A C 1
ATOM 697 O O . ALA A 1 85 ? -11.055 -9.036 7.947 1.00 72.62 85 ALA A O 1
ATOM 698 N N . ASP A 1 86 ? -10.693 -6.926 8.631 1.00 76.62 86 ASP A N 1
ATOM 699 C CA . ASP A 1 86 ? -11.960 -6.399 8.110 1.00 76.62 86 ASP A CA 1
ATOM 700 C C . ASP A 1 86 ? -11.942 -6.254 6.575 1.00 76.62 86 ASP A C 1
ATOM 702 O O . ASP A 1 86 ? -10.979 -5.799 5.952 1.00 76.62 86 ASP A O 1
ATOM 706 N N . ASN A 1 87 ? -13.063 -6.616 5.954 1.00 89.81 87 ASN A N 1
ATOM 707 C CA . ASN A 1 87 ? -13.298 -6.504 4.522 1.00 89.81 87 ASN A CA 1
ATOM 708 C C . ASN A 1 87 ? -13.700 -5.091 4.083 1.00 89.81 87 ASN A C 1
ATOM 710 O O . ASN A 1 87 ? -13.654 -4.806 2.885 1.00 89.81 87 ASN A O 1
ATOM 714 N N . LYS A 1 88 ? -14.083 -4.197 5.006 1.00 91.38 88 LYS A N 1
ATOM 715 C CA . LYS A 1 88 ? -14.482 -2.824 4.657 1.00 91.38 88 LYS A CA 1
ATOM 716 C C . LYS A 1 88 ? -13.378 -2.075 3.906 1.00 91.38 88 LYS A C 1
ATOM 718 O O . LYS A 1 88 ? -13.628 -1.578 2.811 1.00 91.38 88 LYS A O 1
ATOM 723 N N . LEU A 1 89 ? -12.157 -2.058 4.446 1.00 90.69 89 LEU A N 1
ATOM 724 C CA . LEU A 1 89 ? -11.017 -1.393 3.807 1.00 90.69 89 LEU A CA 1
ATOM 725 C C . LEU A 1 89 ? -10.668 -2.040 2.459 1.00 90.69 89 LEU A C 1
ATOM 727 O O . LEU A 1 89 ? -10.433 -1.347 1.473 1.00 90.69 89 LEU A O 1
ATOM 731 N N . ARG A 1 90 ? -10.703 -3.377 2.389 1.00 93.12 90 ARG A N 1
ATOM 732 C CA . ARG A 1 90 ? -10.461 -4.123 1.142 1.00 93.12 90 ARG A CA 1
ATOM 733 C C . ARG A 1 90 ? -11.446 -3.713 0.049 1.00 93.12 90 ARG A C 1
ATOM 735 O O . ARG A 1 90 ? -11.042 -3.497 -1.089 1.00 93.12 90 ARG A O 1
ATOM 742 N N . LYS A 1 91 ? -12.724 -3.549 0.402 1.00 94.62 91 LYS A N 1
ATOM 743 C CA . LYS A 1 91 ? -13.755 -3.059 -0.517 1.00 94.62 91 LYS A CA 1
ATOM 744 C C . LYS A 1 91 ? -13.461 -1.632 -0.991 1.00 94.62 91 LYS A C 1
ATOM 746 O O . LYS A 1 91 ? -13.521 -1.396 -2.191 1.00 94.62 91 LYS A O 1
ATOM 751 N N . GLN A 1 92 ? -13.081 -0.723 -0.092 1.00 94.00 92 GLN A N 1
ATOM 752 C CA . GLN A 1 92 ? -12.722 0.654 -0.462 1.00 94.00 92 GLN A CA 1
ATOM 753 C C . GLN A 1 92 ? -11.527 0.700 -1.427 1.00 94.00 92 GLN A C 1
ATOM 755 O O . GLN A 1 92 ? -11.546 1.455 -2.391 1.00 94.00 92 GLN A O 1
ATOM 760 N N . ILE A 1 93 ? -10.515 -0.146 -1.214 1.00 94.25 93 ILE A N 1
ATOM 761 C CA . ILE A 1 93 ? -9.349 -0.270 -2.104 1.00 94.25 93 ILE A CA 1
ATOM 762 C C . ILE A 1 93 ? -9.760 -0.762 -3.501 1.00 94.25 93 ILE A C 1
ATOM 764 O O . ILE A 1 93 ? -9.268 -0.249 -4.506 1.00 94.25 93 ILE A O 1
ATOM 768 N N . ILE A 1 94 ? -10.680 -1.731 -3.579 1.00 95.12 94 ILE A N 1
ATOM 769 C CA . ILE A 1 94 ? -11.230 -2.216 -4.854 1.00 95.12 94 ILE A CA 1
ATOM 770 C C . ILE A 1 94 ? -12.009 -1.101 -5.562 1.00 95.12 94 ILE A C 1
ATOM 772 O O . ILE A 1 94 ? -11.797 -0.867 -6.749 1.00 95.12 94 ILE A O 1
ATOM 776 N N . GLU A 1 95 ? -12.890 -0.406 -4.842 1.00 95.88 95 GLU A N 1
ATOM 777 C CA . GLU A 1 95 ? -13.716 0.681 -5.385 1.00 95.88 95 GLU A CA 1
ATOM 778 C C . GLU A 1 95 ? -12.877 1.883 -5.843 1.00 95.88 95 GLU A C 1
ATOM 780 O O . GLU A 1 95 ? -13.235 2.534 -6.821 1.00 95.88 95 GLU A O 1
ATOM 785 N N . ALA A 1 96 ? -11.730 2.133 -5.204 1.00 96.31 96 ALA A N 1
ATOM 786 C CA . ALA A 1 96 ? -10.783 3.171 -5.606 1.00 96.31 96 ALA A CA 1
ATOM 787 C C . ALA A 1 96 ? -10.032 2.856 -6.914 1.00 96.31 96 ALA A C 1
ATOM 789 O O . ALA A 1 96 ? -9.364 3.731 -7.458 1.00 96.31 96 ALA A O 1
ATOM 790 N N . GLY A 1 97 ? -10.127 1.629 -7.436 1.00 96.44 97 GLY A N 1
ATOM 791 C CA . GLY A 1 97 ? -9.450 1.230 -8.671 1.00 96.44 97 GLY A CA 1
ATOM 792 C C . GLY A 1 97 ? -8.012 0.737 -8.479 1.00 96.44 97 GLY A C 1
ATOM 793 O O . GLY A 1 97 ? -7.292 0.534 -9.458 1.00 96.44 97 GLY A O 1
ATOM 794 N N . ILE A 1 98 ? -7.576 0.535 -7.230 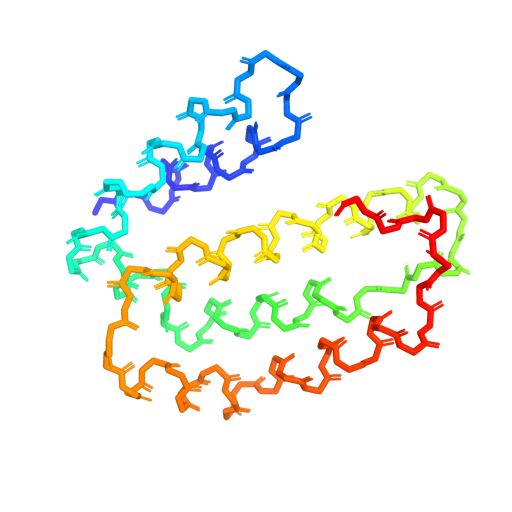1.00 97.00 98 ILE A N 1
ATOM 795 C CA . ILE A 1 98 ? -6.195 0.138 -6.915 1.00 97.00 98 ILE A CA 1
ATOM 796 C C . ILE A 1 98 ? -5.892 -1.256 -7.469 1.00 97.00 98 ILE A C 1
ATOM 798 O O . ILE A 1 98 ? -4.814 -1.479 -8.009 1.00 97.00 98 ILE A O 1
ATOM 802 N N . VAL A 1 99 ? -6.849 -2.186 -7.403 1.00 95.75 99 VAL A N 1
ATOM 803 C CA . VAL A 1 99 ? -6.657 -3.558 -7.908 1.00 95.75 99 VAL A CA 1
ATOM 804 C C . VAL A 1 99 ? -6.337 -3.573 -9.404 1.00 95.75 99 VAL A C 1
ATOM 806 O O . VAL A 1 99 ? -5.479 -4.338 -9.834 1.00 95.75 99 VAL A O 1
ATOM 809 N N . GLN A 1 100 ? -6.964 -2.701 -10.192 1.00 96.00 100 GLN A N 1
ATOM 810 C CA . GLN A 1 100 ? -6.681 -2.567 -11.620 1.00 96.00 100 GLN A CA 1
ATOM 811 C C . GLN A 1 100 ? -5.246 -2.085 -11.858 1.00 96.00 100 GLN A C 1
ATOM 813 O O . GLN A 1 100 ? -4.594 -2.569 -12.778 1.00 96.00 100 GLN A O 1
ATOM 818 N N . GLN A 1 101 ? -4.734 -1.190 -11.007 1.00 95.44 101 GLN A N 1
ATOM 819 C CA . GLN A 1 101 ? -3.347 -0.732 -11.106 1.00 95.44 101 GLN A CA 1
ATOM 820 C C . GLN A 1 101 ? -2.348 -1.812 -10.702 1.00 95.44 101 GLN A C 1
ATOM 822 O O . GLN A 1 101 ? -1.318 -1.955 -11.350 1.00 95.44 101 GLN A O 1
ATOM 827 N N . LEU A 1 102 ? -2.665 -2.625 -9.689 1.00 94.12 102 LEU A N 1
ATOM 828 C CA . LEU A 1 102 ? -1.831 -3.775 -9.330 1.00 94.12 102 LEU A CA 1
ATOM 829 C C . LEU A 1 102 ? -1.702 -4.753 -10.502 1.00 94.12 102 LEU A C 1
ATOM 831 O O . LEU A 1 102 ? -0.594 -5.165 -10.829 1.00 94.12 102 LEU A O 1
ATOM 835 N N . ILE A 1 103 ? -2.821 -5.089 -11.154 1.00 93.81 103 ILE A N 1
ATOM 836 C CA . ILE A 1 103 ? -2.823 -5.960 -12.339 1.00 93.81 103 ILE A CA 1
ATOM 837 C C . ILE A 1 103 ? -1.963 -5.346 -13.447 1.00 93.81 103 ILE A C 1
ATOM 839 O O . ILE A 1 103 ? -1.085 -6.022 -13.972 1.00 93.81 103 ILE A O 1
ATOM 843 N N . HIS A 1 104 ? -2.153 -4.058 -13.745 1.00 92.25 104 HIS A N 1
ATOM 844 C CA . HIS A 1 104 ? -1.371 -3.364 -14.766 1.00 92.25 104 HIS A CA 1
ATOM 845 C C . HIS A 1 104 ? 0.138 -3.401 -14.480 1.00 92.25 104 HIS A C 1
ATOM 847 O O . HIS A 1 104 ? 0.924 -3.701 -15.377 1.00 92.25 104 HIS A O 1
ATOM 853 N N . ILE A 1 105 ? 0.550 -3.156 -13.232 1.00 91.00 105 ILE A N 1
ATOM 854 C CA . ILE A 1 105 ? 1.956 -3.247 -12.816 1.00 91.00 105 ILE A CA 1
ATOM 855 C C . ILE A 1 105 ? 2.490 -4.666 -13.043 1.00 91.00 105 ILE A C 1
ATOM 857 O O . ILE A 1 105 ? 3.565 -4.813 -13.616 1.00 91.00 105 ILE A O 1
ATOM 861 N N . PHE A 1 106 ? 1.745 -5.707 -12.658 1.00 89.00 106 PHE A N 1
ATOM 862 C CA . PHE A 1 106 ? 2.165 -7.095 -12.888 1.00 89.00 106 PHE A CA 1
ATOM 863 C C . PHE A 1 106 ? 2.278 -7.461 -14.375 1.00 89.00 106 PHE A C 1
ATOM 865 O O . PHE A 1 106 ? 3.104 -8.297 -14.729 1.00 89.00 106 PHE A O 1
ATOM 872 N N . GLU A 1 107 ? 1.456 -6.864 -15.238 1.00 90.25 107 GLU A N 1
ATOM 873 C CA . GLU A 1 107 ? 1.456 -7.132 -16.682 1.00 90.25 107 GLU A CA 1
ATOM 874 C C . GLU A 1 107 ? 2.551 -6.378 -17.449 1.00 90.25 107 GLU A C 1
ATOM 876 O O . GLU A 1 107 ? 2.952 -6.823 -18.524 1.00 90.25 107 GLU A O 1
ATOM 881 N N . THR A 1 108 ? 3.017 -5.237 -16.932 1.00 87.31 108 THR A N 1
ATOM 882 C CA . THR A 1 108 ? 3.873 -4.301 -17.687 1.00 87.31 108 THR A CA 1
ATOM 883 C C . THR A 1 108 ? 5.261 -4.097 -17.099 1.00 87.31 108 THR A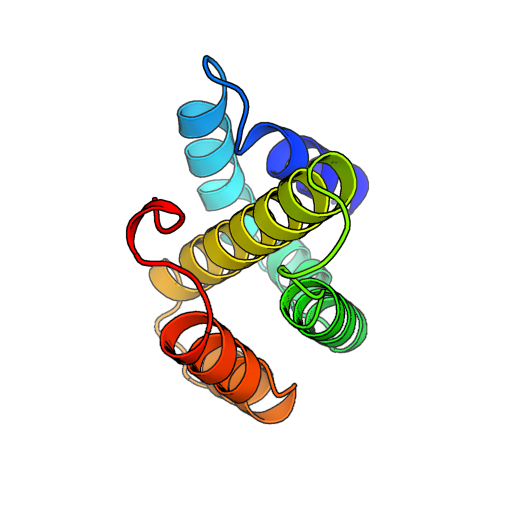 C 1
ATOM 885 O O . THR A 1 108 ? 6.197 -3.795 -17.838 1.00 87.31 108 THR A O 1
ATOM 888 N N . ARG A 1 109 ? 5.434 -4.257 -15.783 1.00 86.31 109 ARG A N 1
ATOM 889 C CA . ARG A 1 109 ? 6.725 -4.040 -15.128 1.00 86.31 109 ARG A CA 1
ATOM 890 C C . ARG A 1 109 ? 7.665 -5.197 -15.447 1.00 86.31 109 ARG A C 1
ATOM 892 O O . ARG A 1 109 ? 7.296 -6.364 -15.319 1.00 86.31 109 ARG A O 1
ATOM 899 N N . ASN A 1 110 ? 8.894 -4.874 -15.848 1.00 84.56 110 ASN A N 1
ATOM 900 C CA . ASN A 1 110 ? 9.906 -5.899 -16.066 1.00 84.56 110 ASN A CA 1
ATOM 901 C C . ASN A 1 110 ? 10.176 -6.618 -14.734 1.00 84.56 110 ASN A C 1
ATOM 903 O O . ASN A 1 110 ? 10.274 -5.973 -13.691 1.00 84.56 110 ASN A O 1
ATOM 907 N N . ILE A 1 111 ? 10.300 -7.945 -14.768 1.00 82.00 111 ILE A N 1
ATOM 908 C CA . ILE A 1 111 ? 10.559 -8.765 -13.583 1.00 82.00 111 ILE A CA 1
ATOM 909 C C . ILE A 1 111 ? 11.824 -8.327 -12.837 1.00 82.00 111 ILE A C 1
ATOM 911 O O . ILE A 1 111 ? 11.832 -8.336 -11.612 1.00 82.00 111 ILE A O 1
ATOM 915 N N . ASP A 1 112 ? 12.843 -7.851 -13.558 1.00 82.75 112 ASP A N 1
ATOM 916 C CA . ASP A 1 112 ? 14.094 -7.351 -12.971 1.00 82.75 112 ASP A CA 1
ATOM 917 C C . ASP A 1 112 ? 13.900 -6.047 -12.180 1.00 82.75 112 ASP A C 1
ATOM 919 O O . ASP A 1 112 ? 14.774 -5.625 -11.426 1.00 82.75 112 ASP A O 1
ATOM 923 N N . GLN A 1 113 ? 12.752 -5.390 -12.359 1.00 74.88 113 GLN A N 1
ATOM 924 C CA . GLN A 1 113 ? 12.362 -4.199 -11.619 1.00 74.88 113 GLN A CA 1
ATOM 925 C C . GLN A 1 113 ? 11.455 -4.535 -10.436 1.00 74.88 113 GLN A C 1
ATOM 927 O O . GLN A 1 113 ? 11.052 -3.606 -9.753 1.00 74.88 113 GLN A O 1
ATOM 932 N N . ILE A 1 114 ? 11.060 -5.788 -10.199 1.00 69.25 114 ILE A N 1
ATOM 933 C CA . ILE A 1 114 ? 10.204 -6.163 -9.065 1.00 69.25 114 ILE A CA 1
ATOM 934 C C . ILE A 1 114 ? 11.110 -6.573 -7.896 1.00 69.25 114 ILE A C 1
ATOM 936 O O . ILE A 1 114 ? 11.869 -7.533 -8.024 1.00 69.25 114 ILE A O 1
ATOM 940 N N . GLN A 1 115 ? 11.041 -5.835 -6.781 1.00 60.78 115 GLN A N 1
ATOM 941 C C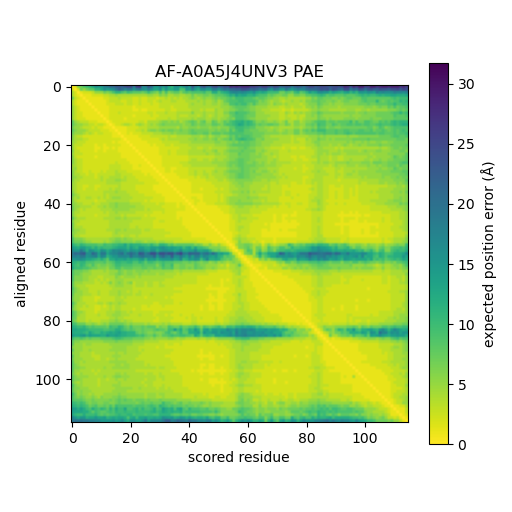A . GLN A 1 115 ? 11.778 -6.123 -5.541 1.00 60.78 115 GLN A CA 1
ATOM 942 C C . GLN A 1 115 ? 10.981 -7.005 -4.578 1.00 60.78 115 GLN A C 1
ATOM 944 O O . GLN A 1 115 ? 9.757 -6.775 -4.439 1.00 60.78 115 GLN A O 1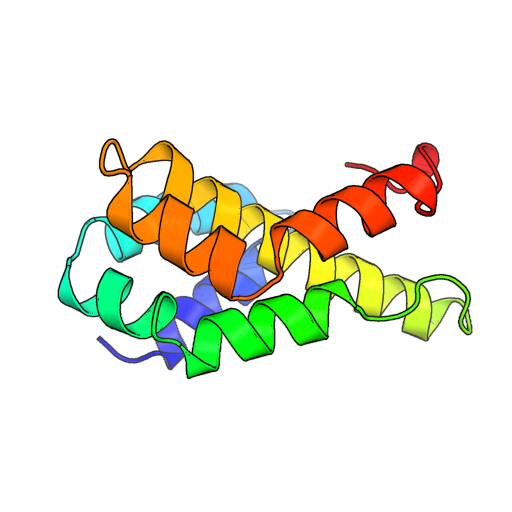
#

pLDDT: mean 87.37, std 7.49, range [58.41, 97.0]

Secondary structure (DSSP, 8-state):
--HHHHHHHHHTTT-TTTHHHHHHHHHHHHHSHHHHHHHHSHHHH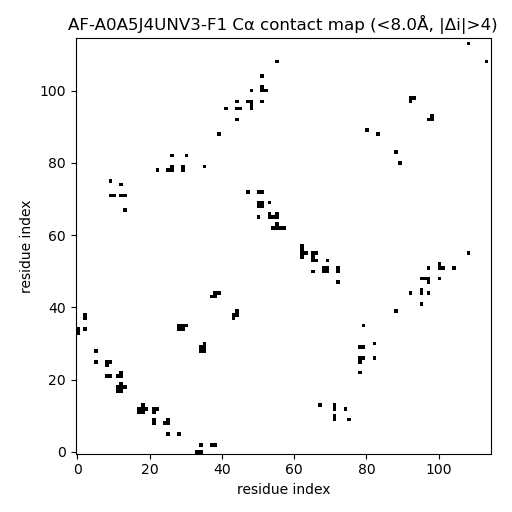HHHHHHHT--SSS-HHHHHHHHHHHHHHHHHHHHHHHT---HHHHHHHHHTTHHHHHHHHHHHS-GGG--

Mean predicted aligned error: 4.85 Å

Foldseek 3Di:
DDPVVLVVLLVCCPPPVCNVVSLVVLLVQCVDPVSVCVCLPLVNLLVLQVLLPDDLPDPPVSNVVSLSSNVSSVSNVCSNVVVDPDCPSVVSNVVSCVVVSVVVCVVPPDPVSDD

Nearest PDB structures (foldseek):
  8tkg-assembly1_A  TM=5.379E-01  e=2.173E+00  Homo sapiens
  2khm-assembly1_B  TM=3.186E-01  e=2.405E+00  Araneus diadematus

Solvent-accessible surface area (backbone atoms only — not comparable to full-atom values): 6486 Å² total; per-residue (Å²): 118,65,64,66,58,58,52,51,40,49,67,28,56,79,36,93,84,42,20,69,58,25,54,56,49,48,48,62,50,51,71,35,66,69,41,34,50,64,65,62,32,68,73,42,41,45,50,48,33,54,44,49,62,51,63,68,90,52,60,72,72,58,14,52,53,32,51,52,49,28,51,44,47,52,52,50,53,49,54,60,49,77,77,46,86,61,62,66,64,57,50,52,43,52,75,51,45,38,56,61,36,54,53,49,47,70,75,68,54,57,70,93,74,62,130

Radius of gyration: 14.11 Å; Cα contacts (8 Å, |Δi|>4): 88; chains: 1; bounding box: 34×24×36 Å

Sequence (115 aa):
MRSDVIYHVLSLFNDETLNDNAKYAMKFLTENDVNLTEITKEEELQKITQDLQLANEVQEEESILNIHKQEIRLTLLTSILEQQADNKLRKQIIEAGIVQQLIHIFETRNIDQIQ

Organism: NCBI:txid222440